Protein AF-A0A4Y2NHV8-F1 (afdb_monomer_lite)

Radius of gyration: 13.16 Å; chains: 1; bounding box: 32×35×32 Å

Secondary structure (DSSP, 8-state):
----SEEEEES-EEEEETTEEEEEE-SSS-EEEEES---SS--------B--EEEEEE-SSS-EEEEE-S---S-S-SB--EEESS-----

pLDDT: mean 73.81, std 16.93, range [37.59, 92.75]

Structure (mmCIF, N/CA/C/O backbone):
data_AF-A0A4Y2NHV8-F1
#
_entry.id   AF-A0A4Y2NHV8-F1
#
loop_
_atom_site.group_PDB
_atom_site.id
_atom_site.type_symbol
_atom_site.label_atom_id
_atom_site.label_alt_id
_atom_site.label_comp_id
_atom_site.label_asym_id
_atom_site.label_entity_id
_atom_site.label_seq_id
_atom_site.pdbx_PDB_ins_code
_atom_site.Cartn_x
_atom_site.Cartn_y
_atom_site.Cartn_z
_atom_site.occupancy
_atom_site.B_iso_or_equiv
_atom_site.auth_seq_id
_atom_site.auth_comp_id
_atom_site.auth_asym_id
_atom_site.auth_atom_id
_atom_site.pdbx_PDB_model_num
ATOM 1 N N . LYS A 1 1 ? 12.226 -12.458 -11.656 1.00 39.78 1 LYS A N 1
ATOM 2 C CA . LYS A 1 1 ? 10.754 -12.308 -11.767 1.00 39.78 1 LYS A CA 1
ATOM 3 C C . LYS A 1 1 ? 10.482 -10.866 -11.358 1.00 39.78 1 LYS A C 1
ATOM 5 O O . LYS A 1 1 ? 10.912 -10.518 -10.275 1.00 39.78 1 LYS A O 1
ATOM 10 N N . ARG A 1 2 ? 10.013 -9.997 -12.263 1.00 48.44 2 ARG A N 1
ATOM 11 C CA . ARG A 1 2 ? 9.784 -8.578 -11.935 1.00 48.44 2 ARG A CA 1
ATOM 12 C C . ARG A 1 2 ? 8.5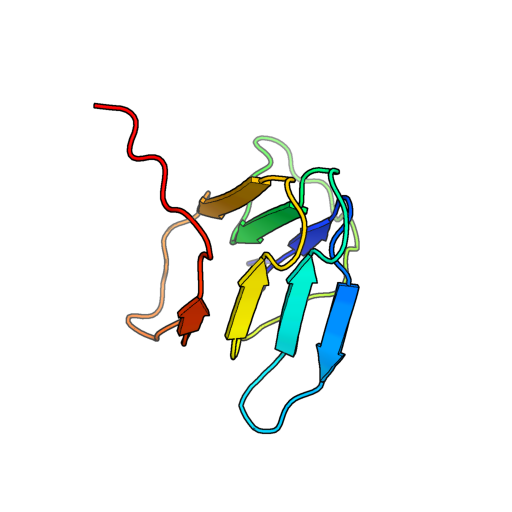05 -8.506 -11.107 1.00 48.44 2 ARG A C 1
ATOM 14 O O . ARG A 1 2 ? 7.475 -8.964 -11.589 1.00 48.44 2 ARG A O 1
ATOM 21 N N . ASP A 1 3 ? 8.587 -7.996 -9.887 1.00 54.09 3 ASP A N 1
ATOM 22 C CA . ASP A 1 3 ? 7.410 -7.725 -9.066 1.00 54.09 3 ASP A CA 1
ATOM 23 C C . ASP A 1 3 ? 6.695 -6.497 -9.642 1.00 54.09 3 ASP A C 1
ATOM 25 O O . ASP A 1 3 ? 7.074 -5.356 -9.396 1.00 54.09 3 ASP A O 1
ATOM 29 N N . THR A 1 4 ? 5.703 -6.737 -10.500 1.00 64.38 4 THR A N 1
ATOM 30 C CA . THR A 1 4 ? 4.913 -5.707 -11.200 1.00 64.38 4 THR A CA 1
ATOM 31 C C . THR A 1 4 ? 3.711 -5.252 -10.372 1.00 64.38 4 THR A C 1
ATOM 33 O O . THR A 1 4 ? 2.613 -5.084 -10.900 1.00 64.38 4 THR A O 1
ATOM 36 N N . ALA A 1 5 ? 3.861 -5.162 -9.053 1.00 74.88 5 ALA A N 1
ATOM 37 C CA . ALA A 1 5 ? 2.743 -4.903 -8.161 1.00 74.88 5 ALA A CA 1
ATOM 38 C C . ALA A 1 5 ? 3.173 -4.279 -6.838 1.00 74.88 5 ALA A C 1
ATOM 40 O O . ALA A 1 5 ? 4.278 -4.515 -6.352 1.00 74.88 5 ALA A O 1
ATOM 41 N N . PHE A 1 6 ? 2.250 -3.537 -6.234 1.00 80.19 6 PHE A N 1
ATOM 42 C CA . PHE A 1 6 ? 2.368 -3.056 -4.873 1.00 80.19 6 PHE A CA 1
ATOM 43 C C . PHE A 1 6 ? 2.247 -4.199 -3.880 1.00 80.19 6 PHE A C 1
ATOM 45 O O . PHE A 1 6 ? 1.335 -5.029 -3.949 1.00 80.19 6 PHE A O 1
ATOM 52 N N . ARG A 1 7 ? 3.138 -4.160 -2.896 1.00 84.56 7 ARG A N 1
ATOM 53 C CA . ARG A 1 7 ? 2.990 -4.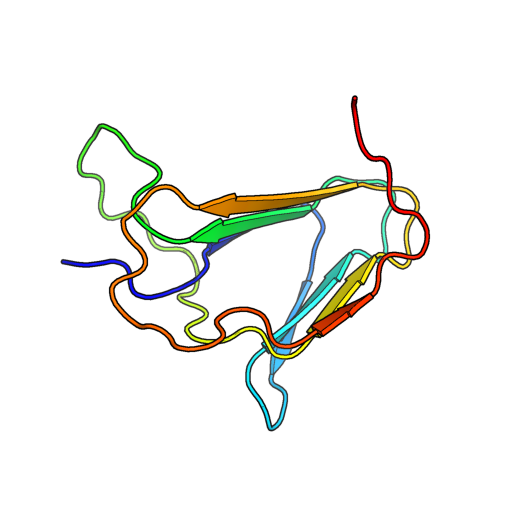844 -1.623 1.00 84.56 7 ARG A CA 1
ATOM 54 C C . ARG A 1 7 ? 2.459 -3.842 -0.606 1.00 84.56 7 ARG A C 1
ATOM 56 O O . ARG A 1 7 ? 3.089 -2.813 -0.369 1.00 84.56 7 ARG A O 1
ATOM 63 N N . VAL A 1 8 ? 1.304 -4.151 -0.025 1.00 85.38 8 VAL A N 1
ATOM 64 C CA . VAL A 1 8 ? 0.649 -3.330 1.002 1.00 85.38 8 VAL A CA 1
ATOM 65 C C . VAL A 1 8 ? 0.812 -4.006 2.361 1.00 85.38 8 VAL A C 1
ATOM 67 O O . VAL A 1 8 ? 0.658 -5.223 2.474 1.00 85.38 8 VAL A O 1
ATOM 70 N N . SER A 1 9 ? 1.185 -3.236 3.381 1.00 87.62 9 SER A N 1
ATOM 71 C CA . SER A 1 9 ? 1.434 -3.738 4.739 1.00 87.62 9 SER A CA 1
ATOM 72 C C . SER A 1 9 ? 1.233 -2.654 5.802 1.00 87.62 9 SER A C 1
ATOM 74 O O . SER A 1 9 ? 1.068 -1.480 5.474 1.00 87.62 9 SER A O 1
ATOM 76 N N . GLY A 1 10 ? 1.264 -3.044 7.077 1.00 89.12 10 GLY A N 1
ATOM 77 C CA . GLY A 1 10 ? 0.966 -2.154 8.199 1.00 89.12 10 GLY A CA 1
ATOM 78 C C . GLY A 1 10 ? -0.525 -2.144 8.526 1.00 89.12 10 GLY A C 1
ATOM 79 O O . GLY A 1 10 ? -1.184 -3.179 8.434 1.00 89.12 10 GLY A O 1
ATOM 80 N N . SER A 1 11 ? -1.043 -0.982 8.915 1.00 92.75 11 SER A N 1
ATOM 81 C CA . SER A 1 11 ? -2.421 -0.826 9.398 1.00 92.75 11 SER A CA 1
ATOM 82 C C . SER A 1 11 ? -3.481 -0.655 8.312 1.00 92.75 11 SER A C 1
ATOM 84 O O . SER A 1 11 ? -4.670 -0.589 8.626 1.00 92.75 11 SER A O 1
ATOM 86 N N . CYS A 1 12 ? -3.087 -0.557 7.045 1.00 90.44 12 CYS A N 1
ATOM 87 C CA . CYS A 1 12 ? -4.058 -0.397 5.977 1.00 90.44 12 CYS A CA 1
ATOM 88 C C . CYS A 1 12 ? -4.760 -1.690 5.596 1.00 90.44 12 CYS A C 1
ATOM 90 O O . CYS A 1 12 ? -4.218 -2.794 5.663 1.00 90.44 12 CYS A O 1
ATOM 92 N N . THR A 1 13 ? -5.983 -1.509 5.121 1.00 91.19 13 THR A N 1
ATOM 93 C CA . THR A 1 13 ? -6.786 -2.549 4.497 1.00 91.19 13 THR A CA 1
ATOM 94 C C . THR A 1 13 ? -6.853 -2.309 2.995 1.00 91.19 13 THR A C 1
ATOM 96 O O . THR A 1 13 ? -6.600 -1.202 2.513 1.00 91.19 13 THR A O 1
ATOM 99 N N . THR A 1 14 ? -7.149 -3.372 2.247 1.00 90.44 14 THR A N 1
ATOM 100 C CA . THR A 1 14 ? -7.291 -3.296 0.792 1.00 90.44 14 THR A CA 1
ATOM 101 C C . THR A 1 14 ? -8.624 -3.881 0.372 1.00 90.44 14 THR A C 1
ATOM 103 O O . THR A 1 14 ? -9.046 -4.919 0.887 1.00 90.44 14 THR A O 1
ATOM 106 N N . SER A 1 15 ? -9.287 -3.219 -0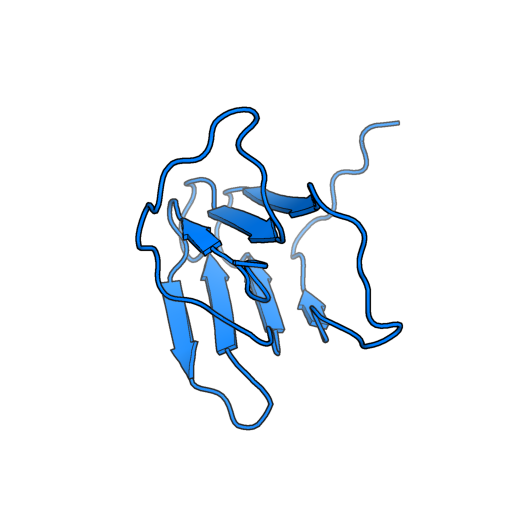.568 1.00 91.00 15 SER A N 1
ATOM 107 C CA . SER A 1 15 ? -10.565 -3.654 -1.125 1.00 91.00 15 SER A CA 1
ATOM 108 C C . SER A 1 15 ? -10.528 -3.582 -2.651 1.00 91.00 15 SER A C 1
ATOM 110 O O . SER A 1 15 ? -9.765 -2.825 -3.249 1.00 91.00 15 SER A O 1
ATOM 112 N N . ARG A 1 16 ? -11.308 -4.445 -3.310 1.00 90.12 16 ARG A N 1
ATOM 113 C CA . ARG A 1 16 ? -11.388 -4.496 -4.775 1.00 90.12 16 ARG A CA 1
ATOM 114 C C . ARG A 1 16 ? -12.304 -3.372 -5.265 1.00 90.12 16 ARG A C 1
ATOM 116 O O . ARG A 1 16 ? -13.429 -3.270 -4.787 1.00 90.12 16 ARG A O 1
ATOM 123 N N . SER A 1 17 ? -11.862 -2.616 -6.267 1.00 85.69 17 SER A N 1
ATOM 124 C CA . SER A 1 17 ? -12.639 -1.543 -6.898 1.00 85.69 17 SER A CA 1
ATOM 125 C C . SER A 1 17 ? -12.612 -1.672 -8.422 1.00 85.69 17 SER A C 1
ATOM 127 O O . SER A 1 17 ? -11.759 -2.364 -8.984 1.00 85.69 17 SER A O 1
ATOM 129 N N . SER A 1 18 ? -13.547 -1.019 -9.118 1.00 82.06 18 SER A N 1
ATOM 130 C CA . SER A 1 18 ? -13.674 -1.127 -10.585 1.00 82.06 18 SER A CA 1
ATOM 131 C C . SER A 1 18 ? -12.403 -0.693 -11.337 1.00 82.06 18 SER A C 1
ATOM 133 O O . SER A 1 18 ? -12.123 -1.211 -12.415 1.00 82.06 18 SER A O 1
ATOM 135 N N . GLY A 1 19 ? -11.600 0.199 -10.740 1.00 81.62 19 GLY A N 1
ATOM 136 C CA . GLY A 1 19 ? -10.343 0.709 -11.297 1.00 81.62 19 GLY A CA 1
ATOM 137 C C . GLY A 1 19 ? -9.057 0.064 -10.766 1.00 81.62 19 GLY A C 1
ATOM 138 O O . GLY A 1 19 ? -7.976 0.475 -11.189 1.00 81.62 19 GLY A O 1
ATOM 139 N N . GLY A 1 20 ? -9.134 -0.907 -9.847 1.00 87.38 20 GLY A N 1
ATOM 140 C CA . GLY A 1 20 ? -7.957 -1.467 -9.174 1.00 87.38 20 GLY A CA 1
ATOM 141 C C . GLY A 1 20 ? -8.252 -1.941 -7.753 1.00 87.38 20 GLY A C 1
ATOM 142 O O . GLY A 1 20 ? -9.202 -2.691 -7.517 1.00 87.38 20 GLY A O 1
ATOM 143 N N . TYR A 1 21 ? -7.403 -1.540 -6.817 1.00 90.56 21 TYR A N 1
ATOM 144 C CA . TYR A 1 21 ? -7.615 -1.728 -5.387 1.00 90.56 21 TYR A CA 1
ATOM 145 C C . TYR A 1 21 ? 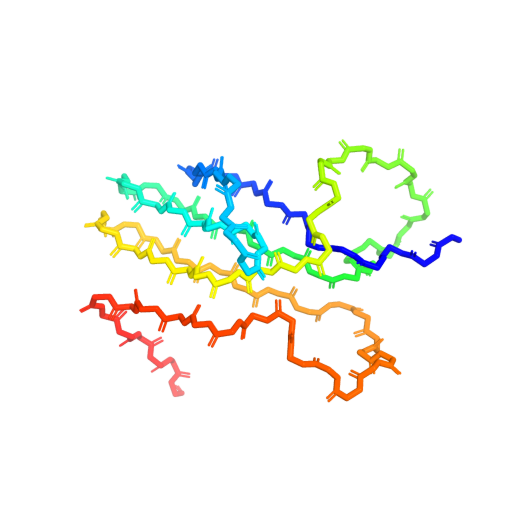-7.599 -0.386 -4.677 1.00 90.56 21 TYR A C 1
ATOM 147 O O . TYR A 1 21 ? -6.761 0.457 -4.996 1.00 90.56 21 TYR A O 1
ATOM 155 N N . ASP A 1 22 ? -8.486 -0.230 -3.707 1.00 91.69 22 ASP A N 1
ATOM 156 C CA . ASP A 1 22 ? -8.464 0.915 -2.809 1.00 91.69 22 ASP A CA 1
ATOM 157 C C . ASP A 1 22 ? -7.655 0.537 -1.565 1.00 91.69 22 ASP A C 1
ATOM 159 O O . ASP A 1 22 ? -7.76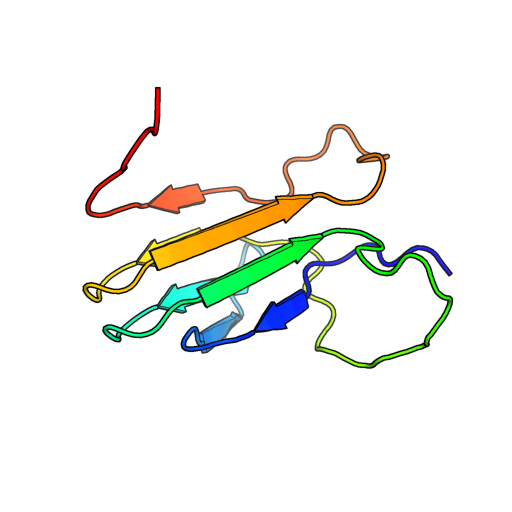6 -0.585 -1.057 1.00 91.69 22 ASP A O 1
ATOM 163 N N . VAL A 1 23 ? -6.807 1.454 -1.105 1.00 90.88 23 VAL A N 1
ATOM 164 C CA . VAL A 1 23 ? -5.988 1.300 0.098 1.00 90.88 23 VAL A CA 1
ATOM 165 C C . VAL A 1 23 ? -6.454 2.304 1.137 1.00 90.88 23 VAL A C 1
ATOM 167 O O . VAL A 1 23 ? -6.390 3.514 0.931 1.00 90.88 23 VAL A O 1
ATOM 170 N N . HIS A 1 24 ? -6.895 1.786 2.276 1.00 91.75 24 HIS A N 1
ATOM 171 C CA . HIS A 1 24 ? -7.493 2.576 3.345 1.00 91.75 24 HIS A CA 1
ATOM 172 C C . HIS A 1 24 ? -6.713 2.407 4.635 1.00 91.75 24 HIS A C 1
ATOM 174 O O . HIS A 1 24 ? -6.549 1.278 5.100 1.00 91.75 24 HIS A O 1
ATOM 180 N N . ASN A 1 25 ? -6.283 3.512 5.243 1.00 91.56 25 ASN A N 1
ATOM 181 C CA . ASN A 1 25 ? -5.793 3.511 6.618 1.00 91.56 25 ASN A CA 1
ATOM 182 C C . ASN A 1 25 ? -6.828 4.150 7.570 1.00 91.56 25 ASN A C 1
ATOM 184 O O . ASN A 1 25 ? -6.899 5.380 7.648 1.00 91.56 25 ASN A O 1
ATOM 188 N N . PRO A 1 26 ? -7.634 3.347 8.295 1.00 89.50 26 PRO A N 1
ATOM 189 C CA . PRO A 1 26 ? -8.624 3.859 9.247 1.00 89.50 26 PRO A CA 1
ATOM 190 C C . PRO A 1 26 ? -8.047 4.179 10.631 1.00 89.50 26 PRO A C 1
ATOM 192 O O . PRO A 1 26 ? -8.766 4.668 11.500 1.00 89.50 26 PRO A O 1
ATOM 195 N N . THR A 1 27 ? -6.782 3.842 10.892 1.00 89.38 27 THR A N 1
ATOM 196 C CA . THR A 1 27 ? -6.227 3.839 12.254 1.00 89.38 27 THR A CA 1
ATOM 197 C C . THR A 1 27 ? -5.106 4.858 12.431 1.00 89.38 27 THR A C 1
ATOM 199 O O . THR A 1 27 ? -4.657 5.507 11.491 1.00 89.38 27 THR A O 1
ATOM 202 N N . SER A 1 28 ? -4.616 4.985 13.662 1.00 89.88 28 SER A N 1
ATOM 203 C CA . SER A 1 28 ? -3.431 5.782 13.975 1.00 89.88 28 SER A CA 1
ATOM 204 C C . SER A 1 28 ? -2.106 5.100 13.609 1.00 89.88 28 SER A C 1
ATOM 206 O O . SER A 1 28 ? -1.057 5.707 13.798 1.00 89.88 28 SER A O 1
ATOM 208 N N . GLY A 1 29 ? -2.122 3.837 13.168 1.00 90.94 29 GLY A N 1
ATOM 209 C CA . GLY A 1 29 ? -0.910 3.118 12.776 1.00 90.94 29 GLY A CA 1
ATOM 210 C C . GLY A 1 29 ? -0.486 3.426 11.342 1.00 90.94 29 GLY A C 1
ATOM 211 O O . GLY A 1 29 ? -1.271 3.934 10.545 1.00 90.94 29 GLY A O 1
ATOM 212 N N . ASP A 1 30 ? 0.759 3.108 11.011 1.00 89.81 30 ASP A N 1
ATOM 213 C CA . ASP A 1 30 ? 1.332 3.418 9.705 1.00 89.81 30 ASP A CA 1
ATOM 214 C C . ASP A 1 30 ? 0.944 2.387 8.637 1.00 89.81 30 ASP A C 1
ATOM 216 O O . ASP A 1 30 ? 0.857 1.182 8.893 1.00 89.81 30 ASP A O 1
ATOM 220 N N . CYS A 1 31 ? 0.738 2.868 7.413 1.00 89.69 31 CYS A N 1
ATOM 221 C CA . CYS A 1 31 ? 0.489 2.055 6.231 1.00 89.69 31 CYS A CA 1
ATOM 222 C C . CYS A 1 31 ? 1.624 2.219 5.217 1.00 89.69 31 CYS A C 1
ATOM 224 O O . CYS A 1 31 ? 2.043 3.334 4.906 1.00 89.69 31 CYS A O 1
ATOM 226 N N . TYR A 1 32 ? 2.090 1.096 4.672 1.00 87.25 32 TYR A N 1
ATOM 227 C CA . TYR A 1 32 ? 3.222 1.043 3.756 1.00 87.25 32 TYR A CA 1
ATOM 228 C C . TYR A 1 32 ? 2.815 0.404 2.431 1.00 87.25 32 TYR A C 1
ATOM 230 O O . TYR A 1 32 ? 2.385 -0.752 2.390 1.00 87.25 32 TYR A O 1
ATOM 238 N N . LEU A 1 33 ? 3.005 1.152 1.348 1.00 86.62 33 LEU A N 1
ATOM 239 C CA . LEU A 1 33 ? 2.847 0.722 -0.034 1.00 86.62 33 LEU A CA 1
ATOM 240 C C . LEU A 1 33 ? 4.243 0.674 -0.653 1.00 86.62 33 LEU A C 1
ATOM 242 O O . LEU A 1 33 ? 4.925 1.690 -0.738 1.00 86.62 33 LEU A O 1
ATOM 246 N N . SER A 1 34 ? 4.696 -0.501 -1.074 1.00 81.00 34 SER A N 1
ATOM 247 C CA . SER A 1 34 ? 6.009 -0.670 -1.708 1.00 81.00 34 SER A CA 1
ATOM 248 C C . SER A 1 34 ? 5.853 -1.229 -3.113 1.00 81.00 34 SER A C 1
ATOM 250 O O . SER A 1 34 ? 5.214 -2.266 -3.283 1.00 81.00 34 SER A O 1
ATOM 252 N N . TYR A 1 35 ? 6.435 -0.557 -4.104 1.00 77.50 35 TYR A N 1
ATOM 253 C CA . TYR A 1 35 ? 6.449 -0.997 -5.496 1.00 77.50 35 TYR A CA 1
ATOM 254 C C . TYR A 1 35 ? 7.864 -1.323 -5.971 1.00 77.50 35 TYR A C 1
ATOM 256 O O . TYR A 1 35 ? 8.817 -0.564 -5.759 1.00 77.50 35 TYR A O 1
ATOM 264 N N . GLY A 1 36 ? 7.972 -2.436 -6.692 1.00 70.56 36 GLY A N 1
ATOM 265 C CA . GLY A 1 36 ? 9.238 -2.969 -7.167 1.00 70.56 36 GLY A CA 1
ATOM 266 C C . GLY A 1 36 ? 10.029 -3.675 -6.068 1.00 70.56 36 GLY A C 1
ATOM 267 O O . GLY A 1 36 ? 9.581 -3.842 -4.933 1.00 70.56 36 GLY A O 1
ATOM 268 N N . ASP A 1 37 ? 11.226 -4.116 -6.433 1.00 69.81 37 ASP A N 1
ATOM 269 C CA . ASP A 1 37 ? 12.079 -4.886 -5.540 1.00 69.81 37 ASP A CA 1
ATOM 270 C C . ASP A 1 37 ? 12.796 -3.964 -4.540 1.00 69.81 37 ASP A C 1
ATOM 272 O O . ASP A 1 37 ? 13.881 -3.445 -4.798 1.00 69.81 37 ASP A O 1
ATOM 276 N N . CYS A 1 38 ? 12.167 -3.741 -3.383 1.00 67.88 38 CYS A N 1
ATOM 277 C CA . CYS A 1 38 ? 12.779 -3.048 -2.245 1.00 67.88 38 CYS A CA 1
ATOM 278 C C . CYS A 1 38 ? 13.788 -3.911 -1.476 1.00 67.88 38 CYS A C 1
ATOM 280 O O . CYS A 1 38 ? 14.340 -3.456 -0.472 1.00 67.88 38 CYS A O 1
ATOM 282 N N . SER A 1 39 ? 14.050 -5.143 -1.924 1.00 64.50 39 SER A N 1
ATOM 283 C CA . SER A 1 39 ? 15.026 -6.034 -1.319 1.00 64.50 39 SER A CA 1
ATOM 284 C C . SER A 1 39 ? 16.320 -6.056 -2.132 1.00 64.50 39 SER A C 1
ATOM 286 O O . SER A 1 39 ? 16.430 -6.673 -3.182 1.00 64.50 39 SER A O 1
ATOM 288 N N . LYS A 1 40 ? 17.403 -5.488 -1.594 1.00 49.22 40 LYS A N 1
ATOM 289 C CA . LYS A 1 40 ? 18.765 -5.895 -1.992 1.00 49.22 40 LYS A CA 1
ATOM 290 C C . LYS A 1 40 ? 19.101 -7.317 -1.492 1.00 49.22 40 LYS A C 1
ATOM 292 O O . LYS A 1 40 ? 20.175 -7.540 -0.942 1.00 49.22 40 LYS A O 1
ATOM 297 N N . SER A 1 41 ? 18.201 -8.286 -1.658 1.00 40.34 41 SER A N 1
ATOM 298 C CA . SER A 1 41 ? 18.475 -9.731 -1.613 1.00 40.34 41 SER A CA 1
ATOM 299 C C . SER A 1 41 ? 17.282 -10.498 -2.191 1.00 40.34 41 SER A C 1
ATOM 301 O O . SER A 1 41 ? 16.151 -10.201 -1.816 1.00 40.34 41 SER A O 1
ATOM 303 N N . PRO A 1 42 ? 17.507 -11.502 -3.061 1.00 43.94 42 PRO A N 1
ATOM 304 C CA . PRO A 1 42 ? 16.446 -12.164 -3.799 1.00 43.94 42 PRO A CA 1
ATOM 305 C C . PRO A 1 42 ? 15.705 -13.091 -2.842 1.00 43.94 42 PRO A C 1
ATOM 307 O O . PRO A 1 42 ? 16.126 -14.221 -2.604 1.00 43.94 42 PRO A O 1
ATOM 310 N N . SER A 1 43 ? 14.603 -12.630 -2.266 1.00 41.41 43 SER A N 1
ATOM 311 C CA . SER A 1 43 ? 13.715 -13.527 -1.540 1.00 41.41 43 SER A CA 1
ATOM 312 C C . SER A 1 43 ? 12.305 -13.383 -2.077 1.00 41.41 43 SER A C 1
ATOM 314 O O . SER A 1 43 ? 11.658 -12.346 -1.979 1.00 41.41 43 SER A O 1
ATOM 316 N N . SER A 1 44 ? 11.861 -14.472 -2.696 1.00 55.94 44 SER A N 1
ATOM 317 C CA . SER A 1 44 ? 10.484 -14.762 -3.057 1.00 55.94 44 SER A CA 1
ATOM 318 C C . SER A 1 44 ? 9.604 -14.702 -1.804 1.00 55.94 44 SER A C 1
ATOM 320 O O . SER A 1 44 ? 9.414 -15.711 -1.128 1.00 55.94 44 SER A O 1
ATOM 322 N N . GLY A 1 45 ? 9.114 -13.512 -1.464 1.00 37.59 45 GLY A N 1
ATOM 323 C CA . GLY A 1 45 ? 8.293 -13.263 -0.283 1.00 37.59 45 GLY A CA 1
ATOM 324 C C . GLY A 1 45 ? 6.893 -12.826 -0.681 1.00 37.59 45 GLY A C 1
ATOM 325 O O . GLY A 1 45 ? 6.670 -11.663 -1.003 1.00 37.59 45 GLY A O 1
ATOM 326 N N . GLY A 1 46 ? 5.948 -13.768 -0.659 1.00 42.66 46 GLY A N 1
ATOM 327 C CA . GLY A 1 46 ? 4.542 -13.528 -0.962 1.00 42.66 46 GLY A CA 1
ATOM 328 C C . GLY A 1 46 ? 3.919 -12.464 -0.054 1.00 42.66 46 GLY A C 1
ATOM 329 O O . GLY A 1 46 ? 3.756 -12.657 1.146 1.00 42.66 46 GLY A O 1
ATOM 330 N N . GLY A 1 47 ? 3.544 -11.342 -0.654 1.00 43.19 47 GLY A N 1
ATOM 331 C CA . GLY A 1 47 ? 2.480 -10.452 -0.203 1.00 43.19 47 GLY A CA 1
ATOM 332 C C . GLY A 1 47 ? 1.562 -10.233 -1.401 1.00 43.19 47 GLY A C 1
ATOM 333 O O . GLY A 1 47 ? 2.044 -10.265 -2.533 1.00 43.19 47 GLY A O 1
ATOM 334 N N . GLY A 1 48 ? 0.252 -10.098 -1.177 1.00 52.22 48 GLY A N 1
ATOM 335 C CA . GLY A 1 48 ? -0.729 -9.953 -2.255 1.00 52.22 48 GLY A CA 1
ATOM 336 C C . GLY A 1 48 ? -0.274 -8.919 -3.286 1.00 52.22 48 GLY A C 1
ATOM 337 O O . GLY A 1 48 ? 0.007 -7.776 -2.945 1.00 52.22 48 GLY A O 1
ATOM 338 N N . SER A 1 49 ? -0.145 -9.362 -4.533 1.00 61.84 49 SER A N 1
ATOM 339 C CA . SER A 1 49 ? 0.357 -8.574 -5.655 1.00 61.84 49 SER A CA 1
ATOM 340 C C . SER A 1 49 ? -0.769 -7.660 -6.156 1.00 61.84 49 SER A C 1
ATOM 342 O O . SER A 1 49 ? -1.634 -8.095 -6.918 1.00 61.84 49 SER A O 1
ATOM 344 N N . ILE A 1 50 ? -0.795 -6.402 -5.696 1.00 67.69 50 ILE A N 1
ATOM 345 C CA . ILE A 1 50 ? -1.741 -5.381 -6.171 1.00 67.69 50 ILE A CA 1
ATOM 346 C C . ILE A 1 50 ? -1.149 -4.671 -7.385 1.00 67.69 50 ILE A C 1
ATOM 348 O O . ILE A 1 50 ? -0.295 -3.801 -7.267 1.00 67.69 50 ILE A O 1
ATOM 352 N N . GLN A 1 51 ? -1.598 -5.051 -8.578 1.00 73.56 51 GLN A N 1
ATOM 353 C CA . GLN A 1 51 ? -1.057 -4.507 -9.830 1.00 73.56 51 GLN A CA 1
ATOM 354 C C . GLN A 1 51 ? -1.421 -3.038 -10.062 1.00 73.56 51 GLN A C 1
ATOM 356 O O . GLN A 1 51 ? -0.685 -2.326 -10.733 1.00 73.56 51 GLN A O 1
ATOM 361 N N . LYS A 1 52 ? -2.559 -2.586 -9.524 1.00 81.75 52 LYS A N 1
ATOM 362 C CA . LYS A 1 52 ? -3.043 -1.221 -9.715 1.00 81.75 52 LYS A CA 1
ATOM 363 C C . LYS A 1 52 ? -3.797 -0.736 -8.494 1.00 81.75 52 LYS A C 1
ATOM 365 O O . LYS A 1 52 ? -4.721 -1.411 -8.031 1.00 81.75 52 LYS A O 1
ATOM 370 N N . ILE A 1 53 ? -3.420 0.443 -8.024 1.00 86.62 53 ILE A N 1
ATOM 371 C CA . ILE A 1 53 ? -4.102 1.135 -6.943 1.00 86.62 53 ILE A CA 1
ATOM 372 C C . ILE A 1 53 ? -5.006 2.198 -7.556 1.00 86.62 53 ILE A C 1
ATOM 374 O O . ILE A 1 53 ? -4.565 3.034 -8.347 1.00 86.62 53 ILE A O 1
ATOM 378 N N . HIS A 1 54 ? -6.289 2.121 -7.222 1.00 90.00 54 HIS A N 1
ATOM 379 C CA . HIS A 1 54 ? -7.285 3.063 -7.701 1.00 90.00 54 HIS A CA 1
ATOM 380 C C . HIS A 1 54 ? -7.337 4.298 -6.806 1.00 90.00 54 HIS A C 1
ATOM 382 O O . HIS A 1 54 ? -7.199 5.407 -7.319 1.00 90.00 54 HIS A O 1
ATOM 388 N N . ASP A 1 55 ? -7.466 4.094 -5.496 1.00 90.06 55 ASP A N 1
ATOM 389 C CA . ASP A 1 55 ? -7.453 5.164 -4.505 1.00 90.06 55 ASP A CA 1
ATOM 390 C C . ASP A 1 55 ? -6.616 4.786 -3.280 1.00 90.06 55 ASP A C 1
ATOM 392 O O . ASP A 1 55 ? -6.555 3.625 -2.871 1.00 90.06 55 ASP A O 1
ATOM 396 N N . VAL A 1 56 ? -5.968 5.781 -2.688 1.00 89.31 56 VAL A N 1
ATOM 397 C CA . VAL A 1 56 ? -5.266 5.674 -1.411 1.00 89.31 56 VAL A CA 1
ATOM 398 C C . VAL A 1 56 ? -5.787 6.780 -0.524 1.00 89.31 56 VAL A C 1
ATOM 400 O O . VAL A 1 56 ? -5.652 7.952 -0.866 1.00 89.31 56 VAL A O 1
ATOM 403 N N . TYR A 1 57 ? -6.340 6.433 0.631 1.00 89.88 57 TYR A N 1
ATOM 404 C CA . TYR A 1 57 ? -6.859 7.435 1.549 1.00 89.88 57 TYR A CA 1
ATOM 405 C C . TYR A 1 57 ? -6.541 7.116 3.007 1.00 89.88 57 TYR A C 1
ATOM 407 O O . TYR A 1 57 ? -6.571 5.968 3.464 1.00 89.88 57 TYR A O 1
ATOM 415 N N . ASN A 1 58 ? -6.204 8.178 3.737 1.00 88.12 58 ASN A N 1
ATOM 416 C CA . ASN A 1 58 ? -5.892 8.134 5.158 1.00 88.12 58 ASN A CA 1
ATOM 417 C C . ASN A 1 58 ? -7.015 8.802 5.934 1.00 88.12 58 ASN A C 1
ATOM 419 O O . ASN A 1 58 ? -7.134 10.022 5.908 1.00 88.12 58 ASN A O 1
ATOM 423 N N . GLU A 1 59 ? -7.840 8.006 6.596 1.00 87.81 59 GLU A N 1
ATOM 424 C CA . GLU A 1 59 ? -8.919 8.516 7.443 1.00 87.81 59 GLU A CA 1
ATOM 425 C C . GLU A 1 59 ? -8.457 8.662 8.897 1.00 87.81 59 GLU A C 1
ATOM 427 O O . GLU A 1 59 ? -8.911 9.548 9.619 1.00 87.81 59 GLU A O 1
ATOM 432 N N . GLY A 1 60 ? -7.529 7.801 9.319 1.00 85.19 60 GLY A N 1
ATOM 433 C CA . GLY A 1 60 ? -6.928 7.857 10.639 1.00 85.19 60 GLY A CA 1
ATOM 434 C C . GLY A 1 60 ? -5.836 8.921 10.771 1.00 85.19 60 GLY A C 1
ATOM 435 O O . GLY A 1 60 ? -5.497 9.652 9.842 1.00 85.19 60 GLY A O 1
ATOM 436 N N . SER A 1 61 ? -5.256 9.002 11.969 1.00 86.25 61 SER A N 1
ATOM 437 C CA . SER A 1 61 ? -4.151 9.920 12.273 1.00 86.25 61 SER A CA 1
ATOM 438 C C . SER A 1 61 ? -2.764 9.335 11.982 1.00 86.25 61 SER A C 1
ATOM 440 O O . SER A 1 61 ? -1.768 9.958 12.347 1.00 86.25 61 SER A O 1
ATOM 442 N N . GLY A 1 62 ? -2.692 8.116 11.438 1.00 86.38 62 GLY A N 1
ATOM 443 C CA . GLY A 1 62 ? -1.437 7.456 11.078 1.00 86.38 62 GLY A CA 1
ATOM 444 C C . GLY A 1 62 ? -0.841 8.027 9.796 1.00 86.38 62 GLY A C 1
ATOM 445 O O . GLY A 1 62 ? -1.387 8.966 9.218 1.00 86.38 62 GLY A O 1
ATOM 446 N N . ASN A 1 63 ? 0.265 7.458 9.322 1.00 86.38 63 ASN A N 1
ATOM 447 C CA . ASN A 1 63 ? 0.916 7.918 8.095 1.00 86.38 63 ASN A CA 1
ATOM 448 C C . ASN A 1 63 ? 0.736 6.929 6.938 1.00 86.38 63 ASN A C 1
ATOM 450 O O . ASN A 1 63 ? 0.584 5.721 7.137 1.00 86.38 63 ASN A O 1
ATOM 454 N N . LEU A 1 64 ? 0.788 7.453 5.712 1.00 86.31 64 LEU A N 1
ATOM 455 C CA . LEU A 1 64 ? 0.887 6.670 4.483 1.00 86.31 64 LEU A CA 1
ATOM 456 C C . LEU A 1 64 ? 2.279 6.849 3.886 1.00 86.31 64 LEU A C 1
ATOM 458 O O . LEU A 1 64 ? 2.669 7.959 3.529 1.00 86.31 64 LEU A O 1
ATOM 462 N N . PHE A 1 65 ? 3.000 5.747 3.730 1.00 86.75 65 PHE A N 1
ATOM 463 C CA . PHE A 1 65 ? 4.309 5.720 3.094 1.00 86.75 65 PHE A CA 1
ATOM 464 C C . PHE A 1 65 ? 4.214 4.988 1.763 1.00 86.75 65 PHE A C 1
ATOM 466 O O . PHE A 1 65 ? 3.829 3.818 1.721 1.00 86.75 65 PHE A O 1
ATOM 473 N N . ILE A 1 66 ? 4.582 5.667 0.678 1.00 85.50 66 ILE A N 1
ATOM 474 C CA . ILE A 1 66 ? 4.640 5.081 -0.661 1.00 85.50 66 ILE A CA 1
ATOM 475 C C . ILE A 1 66 ? 6.098 5.065 -1.111 1.00 85.50 66 ILE A C 1
ATOM 477 O O . ILE A 1 66 ? 6.716 6.115 -1.281 1.00 85.50 66 ILE A O 1
ATOM 481 N N . THR A 1 67 ? 6.641 3.868 -1.312 1.00 82.50 67 THR A N 1
ATOM 482 C CA . THR A 1 67 ? 8.049 3.652 -1.648 1.00 82.50 67 THR A CA 1
ATOM 483 C C . THR A 1 67 ? 8.170 2.965 -3.002 1.00 82.50 67 THR A C 1
ATOM 485 O O . THR A 1 67 ? 7.556 1.925 -3.240 1.00 82.50 67 THR A O 1
ATOM 488 N N . TYR A 1 68 ? 9.018 3.510 -3.872 1.00 76.81 68 TYR A N 1
ATOM 489 C CA . TYR A 1 68 ? 9.348 2.935 -5.175 1.00 76.81 68 TYR A CA 1
ATOM 490 C C . TYR A 1 68 ? 10.822 2.525 -5.186 1.00 76.81 68 TYR A C 1
ATOM 492 O O . TYR A 1 68 ? 11.696 3.371 -5.015 1.00 76.81 68 TYR A O 1
ATOM 500 N N . CYS A 1 69 ? 11.104 1.235 -5.375 1.00 73.81 69 CYS A N 1
ATOM 501 C CA . CYS A 1 69 ? 12.467 0.692 -5.272 1.00 73.81 69 CYS A CA 1
ATOM 502 C C . CYS A 1 69 ? 13.030 0.115 -6.575 1.00 73.81 69 CYS A C 1
ATOM 504 O O . CYS A 1 69 ? 14.195 -0.270 -6.631 1.00 73.81 69 CYS A O 1
ATOM 506 N N . GLY A 1 70 ? 12.223 0.053 -7.632 1.00 63.97 70 GLY A N 1
ATOM 507 C CA . GLY A 1 70 ? 12.648 -0.378 -8.960 1.00 63.97 70 GLY A CA 1
ATOM 508 C C . GLY A 1 70 ? 12.370 0.689 -10.010 1.00 63.97 70 GLY A C 1
ATOM 509 O O . GLY A 1 70 ? 11.579 1.602 -9.788 1.00 63.97 70 GLY A O 1
ATOM 510 N N . ALA A 1 71 ? 12.994 0.550 -11.181 1.00 53.12 71 ALA A N 1
ATOM 511 C CA . ALA A 1 71 ? 12.627 1.360 -12.334 1.00 53.12 71 ALA A CA 1
ATOM 512 C C . ALA A 1 71 ? 11.161 1.083 -12.705 1.00 53.12 71 ALA A C 1
ATOM 514 O O . ALA A 1 71 ? 10.813 -0.048 -13.067 1.00 53.12 71 ALA A O 1
ATOM 515 N N . SER A 1 72 ? 10.312 2.112 -12.634 1.00 52.62 72 SER A N 1
ATOM 516 C CA . SER A 1 72 ? 8.988 2.085 -13.256 1.00 52.62 72 SER A CA 1
ATOM 517 C C . SER A 1 72 ? 9.194 1.886 -14.753 1.00 52.62 72 SER A C 1
ATOM 519 O O . SER A 1 72 ? 9.710 2.756 -15.448 1.00 52.62 72 SER A O 1
ATOM 521 N N . THR A 1 73 ? 8.898 0.681 -15.232 1.00 49.66 73 THR A N 1
ATOM 522 C CA . THR A 1 73 ? 9.121 0.303 -16.635 1.00 49.66 73 THR A CA 1
ATOM 523 C C . THR A 1 73 ? 7.957 0.693 -17.531 1.00 49.66 73 THR A C 1
ATOM 525 O O . THR A 1 73 ? 8.107 0.658 -18.749 1.00 49.66 73 THR A O 1
ATOM 528 N N . SER A 1 74 ? 6.829 1.102 -16.952 1.00 54.34 74 SER A N 1
ATOM 529 C CA . SER A 1 74 ? 5.706 1.638 -17.698 1.00 54.34 74 SER A 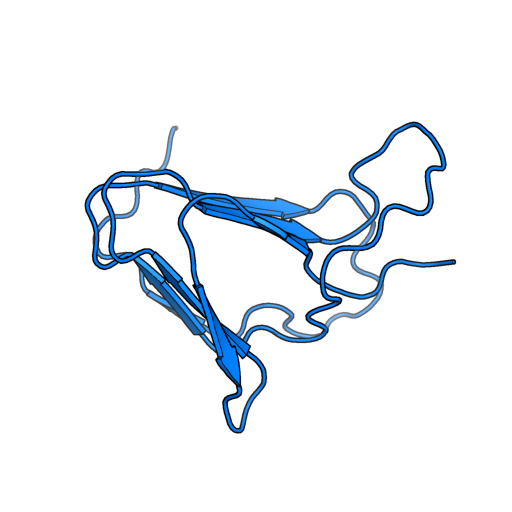CA 1
ATOM 530 C C . SER A 1 74 ? 5.482 3.097 -17.315 1.00 54.34 74 SER A C 1
ATOM 532 O O . SER A 1 74 ? 5.508 3.463 -16.142 1.00 54.34 74 SER A O 1
ATOM 534 N N . GLY A 1 75 ? 5.267 3.948 -18.320 1.00 57.81 75 GLY A N 1
ATOM 535 C CA . GLY A 1 75 ? 4.730 5.299 -18.129 1.00 57.81 75 GLY A CA 1
ATOM 536 C C . GLY A 1 75 ? 3.249 5.279 -17.734 1.00 57.81 75 GLY A C 1
ATOM 537 O O . GLY A 1 75 ? 2.523 6.215 -18.047 1.00 57.81 75 GLY A O 1
ATOM 538 N N . GLU A 1 76 ? 2.786 4.183 -17.130 1.00 65.81 76 GLU A N 1
ATOM 539 C CA . GLU A 1 76 ? 1.413 3.994 -16.695 1.00 65.81 76 GLU A CA 1
ATOM 540 C C . GLU A 1 76 ? 1.273 4.472 -15.251 1.00 65.81 76 GLU A C 1
ATOM 542 O O . GLU A 1 76 ? 2.135 4.255 -14.398 1.00 65.81 76 GLU A O 1
ATOM 547 N N . GLU A 1 77 ? 0.146 5.112 -14.975 1.00 72.12 77 GLU A N 1
ATOM 548 C CA . GLU A 1 77 ? -0.224 5.544 -13.638 1.00 72.12 77 GLU A CA 1
ATOM 549 C C . GLU A 1 77 ? -0.514 4.324 -12.743 1.00 72.12 77 GLU A C 1
ATOM 551 O O . GLU A 1 77 ? -1.456 3.560 -12.971 1.00 72.12 77 GLU A O 1
ATOM 556 N N . MET A 1 78 ? 0.330 4.136 -11.727 1.00 75.81 78 MET A N 1
ATOM 557 C CA . MET A 1 78 ? 0.280 3.004 -10.791 1.00 75.81 78 MET A CA 1
ATOM 558 C C . MET A 1 78 ? -0.624 3.268 -9.575 1.00 75.81 78 MET A C 1
ATOM 560 O O . MET A 1 78 ? -1.236 2.338 -9.042 1.00 75.81 78 MET A O 1
ATOM 564 N N . VAL A 1 79 ? -0.728 4.535 -9.168 1.00 80.12 79 VAL A N 1
ATOM 565 C CA . VAL A 1 79 ? -1.653 5.042 -8.148 1.00 80.12 79 VAL A CA 1
ATOM 566 C C . VAL A 1 79 ? -2.470 6.145 -8.799 1.00 80.12 79 VAL A C 1
ATOM 568 O O . VAL A 1 79 ? -1.912 7.190 -9.119 1.00 80.12 79 VAL A O 1
ATOM 571 N N . SER A 1 80 ? -3.765 5.905 -9.011 1.00 80.62 80 SER A N 1
ATOM 572 C CA . SER A 1 80 ? -4.612 6.871 -9.723 1.00 80.62 80 SER A CA 1
ATOM 573 C C . SER A 1 80 ? -5.116 8.023 -8.862 1.00 80.62 80 SER A C 1
ATOM 575 O O . SER A 1 80 ? -5.385 9.109 -9.370 1.00 80.62 80 SER A O 1
ATOM 577 N N . LYS A 1 81 ? -5.274 7.803 -7.556 1.00 82.69 81 LYS A N 1
ATOM 578 C CA . LYS A 1 81 ? -5.703 8.830 -6.606 1.00 82.69 81 LYS A CA 1
ATOM 579 C C . LYS A 1 81 ? -5.022 8.622 -5.264 1.00 82.69 81 LYS A C 1
ATOM 581 O O . LYS A 1 81 ? -4.835 7.490 -4.825 1.00 82.69 81 LYS A O 1
ATOM 586 N N . CYS A 1 82 ? -4.640 9.728 -4.635 1.00 82.69 82 CYS A N 1
ATOM 587 C CA . CYS A 1 82 ? -4.115 9.750 -3.278 1.00 82.69 82 CYS A CA 1
ATOM 588 C C . CYS A 1 82 ? -4.762 10.919 -2.533 1.00 82.69 82 CYS A C 1
ATOM 590 O O . CYS A 1 82 ? -4.442 12.082 -2.780 1.00 82.69 82 CYS A O 1
ATOM 592 N N . SER A 1 83 ? -5.712 10.605 -1.659 1.00 79.56 83 SER A N 1
ATOM 593 C CA . SER A 1 83 ? -6.470 11.565 -0.865 1.00 79.56 83 SER A CA 1
ATOM 594 C C . SER A 1 83 ? -5.911 11.598 0.557 1.00 79.56 83 SER A C 1
ATOM 596 O O . SER A 1 83 ? -6.289 10.804 1.422 1.00 79.56 83 SER A O 1
ATOM 598 N N . LEU A 1 84 ? -4.977 12.518 0.806 1.00 68.75 84 LEU A N 1
ATOM 599 C CA . LEU A 1 84 ? -4.412 12.741 2.135 1.00 68.75 84 LEU A CA 1
ATOM 600 C C . LEU A 1 84 ? -5.240 13.788 2.882 1.00 68.75 84 LEU A C 1
ATOM 602 O O . LEU A 1 84 ? -5.407 14.908 2.409 1.00 68.75 84 LEU A O 1
ATOM 606 N N . VAL A 1 85 ? -5.714 13.449 4.084 1.00 61.62 85 VAL A N 1
ATOM 607 C CA . VAL A 1 85 ? -6.406 14.417 4.956 1.00 61.62 85 VAL A CA 1
ATOM 608 C C . VAL A 1 85 ? -5.436 15.501 5.449 1.00 61.62 85 VAL A C 1
ATOM 610 O O . VAL A 1 85 ? -5.862 16.619 5.741 1.00 61.62 85 VAL A O 1
ATOM 613 N N . ARG A 1 86 ? -4.125 15.203 5.484 1.00 57.97 86 ARG A N 1
ATOM 614 C CA . ARG A 1 86 ? -3.017 16.155 5.669 1.00 57.97 86 ARG A CA 1
ATOM 615 C C . ARG A 1 86 ? -1.757 15.653 4.962 1.00 57.97 86 ARG A C 1
ATOM 617 O O . ARG A 1 86 ? -1.342 14.520 5.187 1.00 57.97 86 ARG A O 1
ATOM 624 N N . GLU A 1 87 ? -1.139 16.498 4.147 1.00 53.41 87 GLU A N 1
ATOM 625 C CA . GLU A 1 87 ? 0.181 16.251 3.562 1.00 53.41 87 GLU A CA 1
ATOM 626 C C . GLU A 1 87 ? 1.250 16.898 4.456 1.00 53.41 87 GLU A C 1
ATOM 628 O O . GLU A 1 87 ? 1.133 18.070 4.812 1.00 53.41 87 GLU A O 1
ATOM 633 N N . THR A 1 88 ? 2.279 16.143 4.850 1.00 47.16 88 THR A N 1
ATOM 634 C CA . THR A 1 88 ? 3.469 16.702 5.512 1.00 47.16 88 THR A CA 1
ATOM 635 C C . THR A 1 88 ? 4.636 16.585 4.544 1.00 47.16 88 THR A C 1
ATOM 637 O O . THR A 1 88 ? 5.207 15.508 4.383 1.00 47.16 88 THR A O 1
ATOM 640 N N . VAL A 1 89 ? 4.970 17.688 3.875 1.00 50.25 89 VAL A N 1
ATOM 641 C CA . VAL A 1 89 ? 6.161 17.773 3.025 1.00 50.25 89 VAL A CA 1
ATOM 642 C C . VAL A 1 89 ? 7.341 18.125 3.927 1.00 50.25 89 VAL A C 1
ATOM 644 O O . VAL A 1 89 ? 7.432 19.251 4.409 1.00 50.25 89 VAL A O 1
ATOM 647 N N . ASN A 1 90 ? 8.233 17.168 4.191 1.00 44.47 90 ASN A N 1
ATOM 648 C CA . ASN A 1 90 ? 9.507 17.481 4.839 1.00 44.47 90 ASN A CA 1
ATOM 649 C C . ASN A 1 90 ? 10.414 18.171 3.810 1.00 44.47 90 ASN A C 1
ATOM 651 O O . ASN A 1 90 ? 10.877 17.523 2.871 1.00 44.47 90 ASN A O 1
ATOM 655 N N . THR A 1 91 ? 10.601 19.484 3.976 1.00 41.31 91 THR A N 1
ATOM 656 C CA . THR A 1 91 ? 11.569 20.321 3.241 1.00 41.31 91 THR A CA 1
ATOM 657 C C . THR A 1 91 ? 12.989 20.124 3.734 1.00 41.31 91 THR A C 1
ATOM 659 O O . THR A 1 91 ? 13.156 20.090 4.976 1.00 41.31 91 THR A O 1
#

Sequence (91 aa):
KRDTAFRVSGSCTTSRSSGGYDVHNPTSGDCYLSYGDCSKSPSSGGGGSIQKIHDVYNEGSGNLFITYCGASTSGEEMVSKCSLVRETVNT

Organism: Araneus ventricosus (NCBI:txid182803)

Foldseek 3Di:
DKLLAKFKDKQWDWDQDPFFIEIERQEQIEIEIEHTPPDPPDDPDDGPGGNAYAEYEYNYNHYYHYYYDDPPPDPDDRHNYYHYPDDDDDD